Protein AF-A0A958PQ27-F1 (afdb_monomer)

Secondary structure (DSSP, 8-state):
--B-TTSSBS------TTTS-HHHHHHHHHHHHHHHHHHHHHTT-----PPPPPPPEEEETTEEEE-TTS-----S----

Radius of gyration: 14.45 Å; Cα contacts (8 Å, |Δi|>4): 84; chains: 1; bounding box: 34×20×37 Å

pLDDT: mean 73.35, std 14.86, range [34.97, 90.25]

Structure (mmCIF, N/CA/C/O backbone):
data_AF-A0A958PQ27-F1
#
_entry.id   AF-A0A958PQ27-F1
#
loop_
_atom_site.group_PDB
_atom_site.id
_atom_site.type_symbol
_atom_site.label_atom_id
_atom_site.label_alt_id
_atom_site.label_comp_id
_atom_site.label_asym_id
_atom_site.label_entity_id
_atom_site.label_seq_id
_atom_site.pdbx_PDB_ins_code
_atom_site.Cartn_x
_atom_site.Cartn_y
_atom_site.Cartn_z
_atom_site.occupancy
_atom_site.B_iso_or_equiv
_atom_site.auth_seq_id
_atom_site.auth_comp_id
_atom_site.auth_asym_id
_atom_site.auth_atom_id
_atom_site.pdbx_PDB_model_num
ATOM 1 N N . LEU A 1 1 ? -1.696 1.016 -0.101 1.00 80.56 1 LEU A N 1
ATOM 2 C CA . LEU A 1 1 ? -2.286 2.315 0.258 1.00 80.56 1 LEU A CA 1
ATOM 3 C C . LEU A 1 1 ? -3.549 2.098 1.050 1.00 80.56 1 LEU A C 1
ATOM 5 O O . LEU A 1 1 ? -4.307 1.186 0.723 1.00 80.56 1 LEU A O 1
ATOM 9 N N . GLY A 1 2 ? -3.773 2.968 2.027 1.00 77.00 2 GLY A N 1
ATOM 10 C CA . GLY A 1 2 ? -4.921 2.927 2.919 1.00 77.00 2 GLY A CA 1
ATOM 11 C C . GLY A 1 2 ? -4.768 1.838 3.972 1.00 77.00 2 GLY A C 1
ATOM 12 O O . GLY A 1 2 ? -4.050 0.858 3.766 1.00 77.00 2 GLY A O 1
ATOM 13 N N . SER A 1 3 ? -5.462 2.016 5.089 1.00 77.62 3 SER A N 1
ATOM 14 C CA . SER A 1 3 ? -5.532 1.045 6.176 1.00 77.62 3 SER A CA 1
ATOM 15 C C . SER A 1 3 ? -6.978 0.584 6.300 1.00 77.62 3 SER A C 1
ATOM 17 O O . SER A 1 3 ? -7.842 1.384 6.655 1.00 77.62 3 SER A O 1
ATOM 19 N N . LYS A 1 4 ? -7.280 -0.672 5.952 1.00 76.75 4 LYS A N 1
ATOM 20 C CA . LYS A 1 4 ? -8.618 -1.221 6.212 1.00 76.75 4 LYS A CA 1
ATOM 21 C C . LYS A 1 4 ? -8.802 -1.401 7.719 1.00 76.75 4 LYS A C 1
ATOM 23 O O . LYS A 1 4 ? -7.873 -1.812 8.407 1.00 76.75 4 LYS A O 1
ATOM 28 N N . ALA A 1 5 ? -10.016 -1.178 8.223 1.00 71.56 5 ALA A N 1
ATOM 29 C CA . ALA A 1 5 ? -10.320 -1.339 9.649 1.00 71.56 5 ALA A CA 1
ATOM 30 C C . ALA A 1 5 ? -10.041 -2.762 10.187 1.00 71.56 5 ALA A C 1
ATOM 32 O O . ALA A 1 5 ? -9.660 -2.915 11.341 1.00 71.56 5 ALA A O 1
ATOM 33 N N . CYS A 1 6 ? -10.165 -3.796 9.343 1.00 66.06 6 CYS A N 1
ATOM 34 C CA . CYS A 1 6 ? -9.862 -5.198 9.665 1.00 66.06 6 CYS A CA 1
ATOM 35 C C . CYS A 1 6 ? -8.377 -5.584 9.515 1.00 66.06 6 CYS A C 1
ATOM 37 O O . CYS A 1 6 ? -8.019 -6.737 9.741 1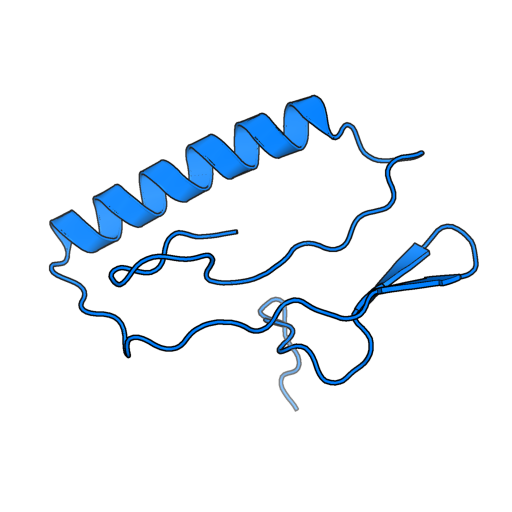.00 66.06 6 CYS A O 1
ATOM 39 N N . GLY A 1 7 ? -7.522 -4.654 9.086 1.00 66.06 7 GLY A N 1
ATOM 40 C CA . GLY A 1 7 ? -6.129 -4.921 8.741 1.00 66.06 7 GLY A CA 1
ATOM 41 C C . GLY A 1 7 ? -5.904 -5.127 7.241 1.00 66.06 7 GLY A C 1
ATOM 42 O O . GLY A 1 7 ? -6.761 -5.619 6.505 1.00 66.06 7 GLY A O 1
ATOM 43 N N . GLY A 1 8 ? -4.717 -4.718 6.791 1.00 74.25 8 GLY A N 1
ATOM 44 C CA . GLY A 1 8 ? -4.280 -4.806 5.399 1.00 74.25 8 GLY A CA 1
ATOM 45 C C . GLY A 1 8 ? -4.541 -3.541 4.567 1.00 74.25 8 GLY A C 1
ATOM 46 O O . GLY A 1 8 ? -5.275 -2.638 4.982 1.00 74.25 8 GLY A O 1
ATOM 47 N N . PRO A 1 9 ? -3.905 -3.447 3.386 1.00 79.12 9 PRO A N 1
ATOM 48 C CA . PRO A 1 9 ? -4.041 -2.293 2.514 1.00 79.12 9 PRO A CA 1
ATOM 49 C C . PRO A 1 9 ? -5.403 -2.267 1.813 1.00 79.12 9 PRO A C 1
ATOM 51 O O . PRO A 1 9 ? -5.963 -3.300 1.443 1.00 79.12 9 PRO A O 1
ATOM 54 N N . GLN A 1 10 ? -5.912 -1.065 1.555 1.00 81.50 10 GLN A N 1
ATOM 55 C CA . GLN A 1 10 ? -7.096 -0.875 0.715 1.00 81.50 10 GLN A CA 1
ATOM 56 C C . GLN A 1 10 ? -6.791 -1.085 -0.776 1.00 81.50 10 GLN A C 1
ATOM 58 O O . GLN A 1 10 ? -7.661 -1.506 -1.533 1.00 81.50 10 GLN A O 1
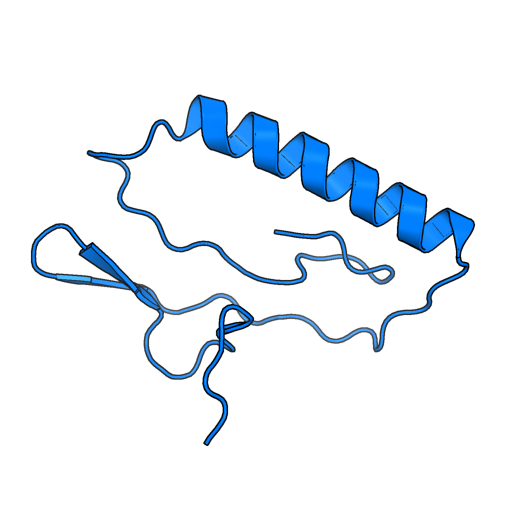ATOM 63 N N . SER A 1 11 ? -5.565 -0.791 -1.207 1.00 79.44 11 SER A N 1
ATOM 64 C CA . SER A 1 11 ? -5.112 -0.972 -2.589 1.00 79.44 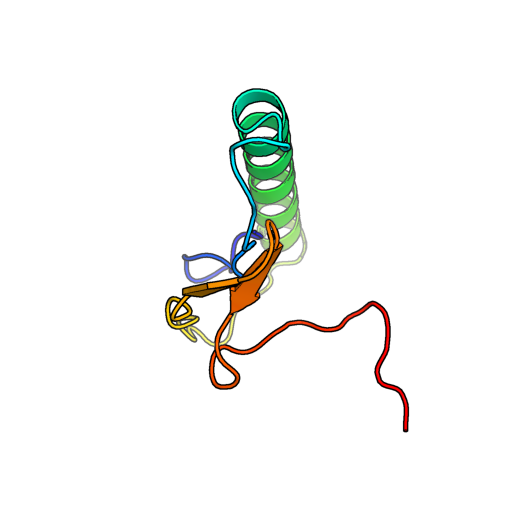11 SER A CA 1
ATOM 65 C C . SER A 1 11 ? -3.588 -1.065 -2.679 1.00 79.44 11 SER A C 1
ATOM 67 O O . SER A 1 11 ? -2.873 -0.757 -1.723 1.00 79.44 11 SER A O 1
ATOM 69 N N . TYR A 1 12 ? -3.065 -1.455 -3.840 1.00 82.25 12 TYR A N 1
ATOM 70 C CA . TYR A 1 12 ? -1.630 -1.463 -4.130 1.00 82.25 12 TYR A CA 1
ATOM 71 C C . TYR A 1 12 ? -1.27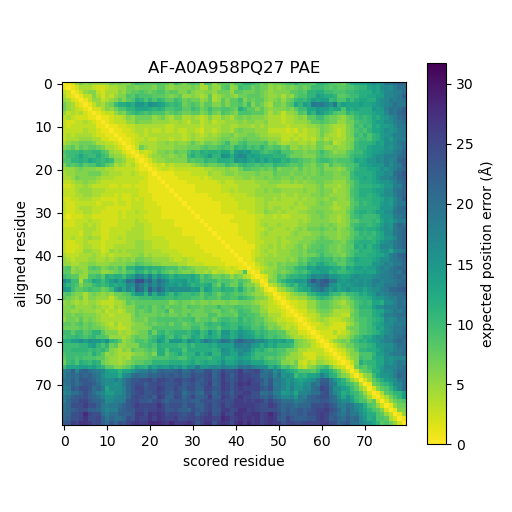2 -0.358 -5.127 1.00 82.25 12 TYR A C 1
ATOM 73 O O . TYR A 1 12 ? -2.042 -0.075 -6.041 1.00 82.25 12 TYR A O 1
ATOM 81 N N . LEU A 1 13 ? -0.090 0.244 -4.962 1.00 80.88 13 LEU A N 1
ATOM 82 C CA . LEU A 1 13 ? 0.522 1.102 -5.977 1.00 80.88 13 LEU A CA 1
ATOM 83 C C . LEU A 1 13 ? 1.547 0.295 -6.763 1.00 80.88 13 LEU A C 1
ATOM 85 O O . LEU A 1 13 ? 2.412 -0.350 -6.170 1.00 80.88 13 LEU A O 1
ATOM 89 N N . VAL A 1 14 ? 1.477 0.383 -8.087 1.00 81.69 14 VAL A N 1
ATOM 90 C CA . VAL A 1 14 ? 2.501 -0.144 -8.991 1.00 81.69 14 VAL A CA 1
ATOM 91 C C . VAL A 1 14 ? 3.300 1.036 -9.525 1.00 81.69 14 VAL A C 1
ATOM 93 O O . VAL A 1 14 ? 2.728 1.992 -10.038 1.00 81.69 14 VAL A O 1
ATOM 96 N N . LEU A 1 15 ? 4.619 0.997 -9.345 1.00 74.25 15 LEU A N 1
ATOM 97 C CA . LEU A 1 15 ? 5.501 2.134 -9.604 1.00 74.25 15 LEU A CA 1
ATOM 98 C C . LEU A 1 15 ? 6.802 1.667 -10.247 1.00 74.25 15 LEU A C 1
ATOM 100 O O . LEU A 1 15 ? 7.242 0.534 -10.044 1.00 74.25 15 LEU A O 1
ATOM 104 N N . TYR A 1 16 ? 7.451 2.572 -10.975 1.00 75.38 16 TYR A N 1
ATOM 105 C CA . TYR A 1 16 ? 8.733 2.314 -11.614 1.00 75.38 16 TYR A CA 1
ATOM 106 C C . TYR A 1 16 ? 9.875 2.998 -10.852 1.00 75.38 16 TYR A C 1
ATOM 108 O O . TYR A 1 16 ? 10.094 4.202 -10.962 1.00 75.38 16 TYR A O 1
ATOM 116 N N . LYS A 1 17 ? 10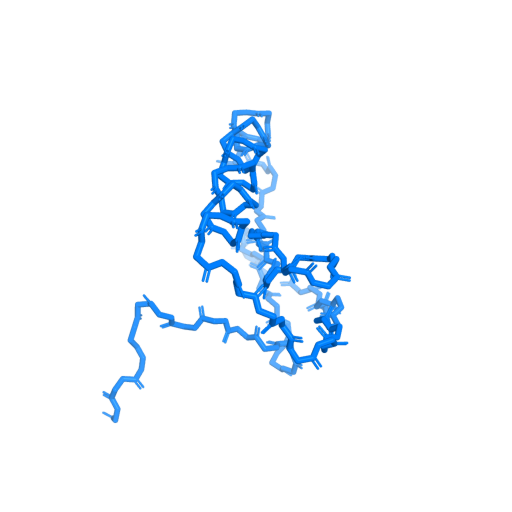.652 2.209 -10.098 1.00 73.12 17 LYS A N 1
ATOM 117 C CA . LYS A 1 17 ? 11.697 2.704 -9.179 1.00 73.12 17 LYS A CA 1
ATOM 118 C C . LYS A 1 17 ? 12.747 3.624 -9.824 1.00 73.12 17 LYS A C 1
ATOM 120 O O . LYS A 1 17 ? 13.308 4.447 -9.117 1.00 73.12 17 LYS A O 1
ATOM 125 N N . LYS A 1 18 ? 13.021 3.524 -11.136 1.00 73.81 18 LYS A N 1
ATOM 126 C CA . LYS A 1 18 ? 14.029 4.396 -11.780 1.00 73.81 18 LYS A CA 1
ATOM 127 C C . LYS A 1 18 ? 13.575 5.850 -11.957 1.00 73.81 18 LYS A C 1
ATOM 129 O O . LYS A 1 18 ? 14.427 6.700 -12.166 1.00 73.81 18 LYS A O 1
ATOM 134 N N . VAL A 1 19 ? 12.271 6.131 -11.904 1.00 74.12 19 VAL A N 1
ATOM 135 C CA . VAL A 1 19 ? 11.728 7.500 -12.043 1.00 74.12 19 VAL A CA 1
ATOM 136 C C . VAL A 1 19 ? 10.965 7.966 -10.804 1.00 74.12 19 VAL A C 1
ATOM 138 O O . VAL A 1 19 ? 10.507 9.101 -10.752 1.00 74.12 19 VAL A O 1
ATOM 141 N N . THR A 1 20 ? 10.804 7.097 -9.807 1.00 76.56 20 THR A N 1
ATOM 142 C CA . THR A 1 20 ? 10.060 7.392 -8.582 1.00 76.56 20 THR A CA 1
ATOM 143 C C . THR A 1 20 ? 11.015 7.508 -7.403 1.00 76.56 20 THR A C 1
ATOM 145 O O . THR A 1 20 ? 11.762 6.573 -7.118 1.00 76.56 20 THR A O 1
ATOM 148 N N . ASP A 1 21 ? 10.931 8.614 -6.664 1.00 85.94 21 ASP A N 1
ATOM 149 C CA . ASP A 1 21 ? 11.534 8.718 -5.335 1.00 85.94 21 ASP A CA 1
ATOM 150 C C . ASP A 1 21 ? 10.755 7.828 -4.356 1.00 85.94 21 ASP A C 1
ATOM 152 O O . ASP A 1 21 ? 9.759 8.222 -3.743 1.00 85.94 21 ASP A O 1
ATOM 156 N N . VAL A 1 22 ? 11.198 6.575 -4.260 1.00 85.75 22 VAL A N 1
ATOM 157 C CA . VAL A 1 22 ? 10.561 5.557 -3.422 1.00 85.75 22 VAL A CA 1
ATOM 158 C C . VAL A 1 22 ? 10.603 5.946 -1.947 1.00 85.75 22 VAL A C 1
ATOM 160 O O . VAL A 1 22 ? 9.679 5.592 -1.217 1.00 85.75 22 VAL A O 1
ATOM 163 N N . LYS A 1 23 ? 11.624 6.683 -1.495 1.00 87.50 23 LYS A N 1
ATOM 164 C CA . LYS A 1 23 ? 11.751 7.060 -0.085 1.00 87.50 23 LYS A CA 1
ATOM 165 C C . LYS A 1 23 ? 10.678 8.079 0.287 1.00 87.50 23 LYS A C 1
ATOM 167 O O . LYS A 1 23 ? 9.861 7.798 1.163 1.00 87.50 23 LYS A O 1
ATOM 172 N N . LYS A 1 24 ? 10.615 9.192 -0.452 1.00 88.00 24 LYS A N 1
ATOM 173 C CA . LYS A 1 24 ? 9.599 10.234 -0.246 1.00 88.00 24 LYS A CA 1
ATOM 174 C C . LYS A 1 24 ? 8.185 9.676 -0.371 1.00 88.00 24 LYS A C 1
ATOM 176 O O . LYS A 1 24 ? 7.305 9.998 0.422 1.00 88.00 24 LYS A O 1
ATOM 181 N N . LEU A 1 25 ? 7.959 8.805 -1.352 1.00 86.38 25 LEU A N 1
ATOM 182 C CA . LEU A 1 25 ? 6.653 8.189 -1.519 1.00 86.38 25 LEU A CA 1
ATOM 183 C C . LEU A 1 25 ? 6.294 7.271 -0.346 1.00 86.38 25 LEU A C 1
ATOM 185 O O . LEU A 1 25 ? 5.163 7.312 0.122 1.00 86.38 25 LEU A O 1
ATOM 189 N N . THR A 1 26 ? 7.235 6.469 0.152 1.00 86.38 26 THR A N 1
ATOM 190 C CA . THR A 1 26 ? 6.983 5.574 1.294 1.00 86.38 26 THR A CA 1
ATOM 191 C C . THR A 1 26 ? 6.609 6.363 2.551 1.00 86.38 26 THR A C 1
ATOM 193 O O . THR A 1 26 ? 5.687 5.965 3.263 1.00 86.38 26 THR A O 1
ATOM 196 N N . GLU A 1 27 ? 7.253 7.508 2.791 1.00 90.25 27 GLU A N 1
ATOM 197 C CA . GLU A 1 27 ? 6.911 8.418 3.895 1.00 90.25 27 GLU A CA 1
ATOM 198 C C . GLU A 1 27 ? 5.479 8.961 3.763 1.00 90.25 27 GLU A C 1
ATOM 200 O O . GLU A 1 27 ? 4.691 8.851 4.704 1.00 90.25 27 GLU A O 1
ATOM 205 N N . LEU A 1 28 ? 5.103 9.453 2.577 1.00 89.31 28 LEU A N 1
ATOM 206 C CA . LEU A 1 28 ? 3.743 9.938 2.302 1.00 89.31 28 LEU A CA 1
ATOM 207 C C . LEU A 1 28 ? 2.690 8.833 2.454 1.00 89.31 28 LEU A C 1
ATOM 209 O O . LEU A 1 28 ? 1.618 9.063 3.012 1.00 89.31 28 LEU A O 1
ATOM 213 N N . VAL A 1 29 ? 2.994 7.617 1.992 1.00 88.56 29 VAL A N 1
ATOM 214 C CA . VAL A 1 29 ? 2.103 6.461 2.150 1.00 88.56 29 VAL A CA 1
ATOM 215 C C . VAL A 1 29 ? 1.919 6.100 3.620 1.00 88.56 29 VAL A C 1
ATOM 217 O O . VAL A 1 29 ? 0.802 5.784 4.025 1.00 88.56 29 VAL A O 1
ATOM 220 N N . SER A 1 30 ? 2.985 6.156 4.416 1.00 87.69 30 SER A N 1
ATOM 221 C CA . SER A 1 30 ? 2.912 5.902 5.856 1.00 87.69 30 SER A CA 1
ATOM 222 C C . SER A 1 30 ? 1.995 6.911 6.551 1.00 87.69 30 SER A C 1
ATOM 224 O O . SER A 1 30 ? 1.054 6.511 7.237 1.00 87.69 30 SER A O 1
ATOM 226 N N . GLN A 1 31 ? 2.194 8.207 6.288 1.00 90.12 31 GLN A N 1
ATOM 227 C CA . GLN A 1 31 ? 1.350 9.278 6.831 1.00 90.12 31 GLN A CA 1
ATOM 228 C C . GLN A 1 31 ? -0.118 9.101 6.430 1.00 90.12 31 GLN A C 1
ATOM 230 O O . GLN A 1 31 ? -1.000 9.124 7.285 1.00 90.12 31 GLN A O 1
ATOM 235 N N . TYR A 1 32 ? -0.379 8.831 5.149 1.00 90.00 32 TYR A N 1
ATOM 236 C CA . TYR A 1 32 ? -1.731 8.577 4.656 1.00 90.00 32 TYR A CA 1
ATOM 237 C C . TYR A 1 32 ? -2.394 7.380 5.353 1.00 90.00 32 TYR A C 1
ATOM 239 O O . TYR A 1 32 ? -3.553 7.457 5.761 1.00 90.00 32 TYR A O 1
ATOM 247 N N . ASN A 1 33 ? -1.670 6.270 5.525 1.00 87.62 33 ASN A N 1
ATOM 248 C CA . ASN A 1 33 ? -2.213 5.077 6.176 1.00 87.62 33 ASN A CA 1
ATOM 249 C C . ASN A 1 33 ? -2.584 5.336 7.644 1.00 87.62 33 ASN A C 1
ATOM 251 O O . ASN A 1 33 ? -3.593 4.800 8.107 1.00 87.62 33 ASN A O 1
ATOM 255 N N . LEU A 1 34 ? -1.795 6.150 8.355 1.00 88.75 34 LEU A N 1
ATOM 256 C CA . LEU A 1 34 ? -2.087 6.554 9.732 1.00 88.75 34 LEU A CA 1
ATOM 257 C C . LEU A 1 34 ? -3.362 7.400 9.800 1.00 88.75 34 LEU A C 1
ATOM 259 O O . LEU A 1 34 ? -4.252 7.083 10.585 1.00 88.75 34 LEU A O 1
ATOM 263 N N . SER A 1 35 ? -3.505 8.403 8.928 1.00 88.31 35 SER A N 1
ATOM 264 C CA . SER A 1 35 ? -4.710 9.244 8.890 1.00 88.31 35 SER A CA 1
ATOM 265 C C . SER A 1 35 ? -5.977 8.434 8.608 1.00 88.31 35 SER A C 1
ATOM 267 O O . SER A 1 35 ? -6.970 8.592 9.313 1.00 88.31 35 SER A O 1
ATOM 269 N N . VAL A 1 36 ? -5.929 7.505 7.646 1.00 86.19 36 VAL A N 1
ATOM 270 C CA . VAL A 1 36 ? -7.064 6.611 7.350 1.00 86.19 36 VAL A CA 1
ATOM 271 C C . VAL A 1 36 ? -7.394 5.721 8.552 1.00 86.19 36 VAL A C 1
ATOM 273 O O . VAL A 1 36 ? -8.561 5.473 8.846 1.00 86.19 36 VAL A O 1
ATOM 276 N N . GLN A 1 37 ? -6.386 5.240 9.285 1.00 85.12 37 GLN A N 1
ATOM 277 C CA . GLN A 1 37 ? -6.614 4.437 10.485 1.00 85.12 37 GLN A CA 1
ATOM 278 C C . GLN A 1 37 ? -7.290 5.248 11.600 1.00 85.12 37 GLN A C 1
ATOM 280 O O . GLN A 1 37 ? -8.197 4.739 12.261 1.00 85.12 37 GLN A O 1
ATOM 285 N N . GLU A 1 38 ? -6.858 6.487 11.827 1.00 87.56 38 GLU A N 1
ATOM 286 C CA . GLU A 1 38 ? -7.482 7.382 12.803 1.00 87.56 38 GLU A CA 1
ATOM 287 C C . GLU A 1 38 ? -8.917 7.735 12.419 1.00 87.56 38 GLU A C 1
ATOM 289 O O . GLU A 1 38 ? -9.797 7.727 13.278 1.00 87.56 38 GLU A O 1
ATOM 294 N N . GLU A 1 39 ? -9.166 8.009 11.142 1.00 87.62 39 GLU A N 1
ATOM 295 C CA . GLU A 1 39 ? -10.501 8.286 10.619 1.00 87.62 39 GLU A CA 1
ATOM 296 C C . GLU A 1 39 ? -11.432 7.082 10.804 1.00 87.62 39 GLU A C 1
ATOM 298 O O . GLU A 1 39 ? -12.517 7.232 11.365 1.00 87.62 39 GLU A O 1
ATOM 303 N N . ASN A 1 40 ? -10.973 5.873 10.462 1.00 84.06 40 ASN A N 1
ATOM 304 C CA . ASN A 1 40 ? -11.730 4.643 10.702 1.00 84.06 40 ASN A CA 1
ATOM 305 C C . ASN A 1 40 ? -12.101 4.475 12.182 1.00 84.06 40 ASN A C 1
ATOM 307 O O . ASN A 1 40 ? -13.228 4.090 12.489 1.00 84.06 40 ASN A O 1
ATOM 311 N N . LYS A 1 41 ? -11.171 4.782 13.101 1.00 84.00 41 LYS A N 1
ATOM 312 C CA . LYS A 1 41 ? -11.427 4.731 14.549 1.00 84.00 41 LYS A CA 1
ATOM 313 C C . LYS A 1 41 ? -12.443 5.787 14.985 1.00 84.00 41 LYS A C 1
ATOM 315 O O . LYS A 1 41 ? -13.363 5.457 15.724 1.00 84.00 41 LYS A O 1
ATOM 320 N N . LYS A 1 42 ? -12.292 7.036 14.526 1.00 87.06 42 LYS A N 1
ATOM 321 C CA . LYS A 1 42 ? -13.190 8.158 14.861 1.00 87.06 42 LYS A CA 1
ATOM 322 C C . LYS A 1 42 ? -14.620 7.910 14.389 1.00 87.06 42 LYS A C 1
ATOM 324 O O . LYS A 1 42 ? -15.560 8.217 15.111 1.00 87.06 42 LYS A O 1
ATOM 329 N N . LEU A 1 43 ? -14.770 7.357 13.189 1.00 86.88 43 LEU A N 1
ATOM 330 C CA . LEU A 1 43 ? -16.064 7.097 12.561 1.00 86.88 43 LEU A CA 1
ATOM 331 C C . LEU A 1 43 ? -16.660 5.729 12.939 1.00 86.88 43 LEU A C 1
ATOM 333 O O . LEU A 1 43 ? -17.755 5.404 12.489 1.00 86.88 43 LEU A O 1
ATOM 337 N N . GLY A 1 44 ? -15.955 4.915 13.735 1.00 82.69 44 GLY A N 1
ATOM 338 C CA . GLY A 1 44 ? -16.408 3.573 14.114 1.00 82.69 44 GLY A CA 1
ATOM 339 C C . GLY A 1 44 ? -16.587 2.631 12.919 1.00 82.69 44 GLY A C 1
ATOM 340 O O . GLY A 1 44 ? -17.439 1.744 12.956 1.00 82.69 44 GLY A O 1
ATOM 341 N N . LEU A 1 45 ? -15.823 2.833 11.838 1.00 80.12 45 LEU A N 1
ATOM 342 C CA . LEU A 1 45 ? -15.979 2.060 10.609 1.00 80.12 45 LEU A CA 1
ATOM 343 C C . LEU A 1 45 ? -15.540 0.611 10.819 1.00 80.12 45 LEU A C 1
ATOM 345 O O . LEU A 1 45 ? -14.417 0.332 11.240 1.00 80.12 45 LEU A O 1
ATOM 349 N N . ILE A 1 46 ? -16.412 -0.315 10.430 1.00 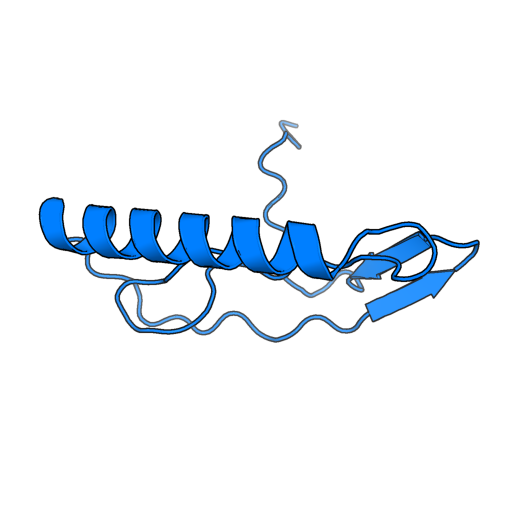66.88 46 ILE A N 1
ATOM 350 C CA . ILE A 1 46 ? -16.115 -1.742 10.334 1.00 66.88 46 ILE A CA 1
ATOM 351 C C . ILE A 1 46 ? -15.956 -2.121 8.858 1.00 66.88 46 ILE A C 1
ATOM 353 O O . ILE A 1 46 ? -16.792 -1.803 8.016 1.00 66.88 46 ILE A O 1
ATOM 357 N N . SER A 1 47 ? -14.837 -2.760 8.518 1.00 67.62 47 SER A N 1
ATOM 358 C CA . SER A 1 47 ? -14.564 -3.204 7.147 1.00 67.62 47 SER A CA 1
ATOM 359 C C . SER A 1 47 ? -15.145 -4.599 6.919 1.00 67.62 47 SER A C 1
ATOM 361 O O . SER A 1 47 ? -15.288 -5.375 7.857 1.00 67.62 47 SER A O 1
ATOM 363 N N . THR A 1 48 ? -15.410 -4.966 5.667 1.00 65.06 48 THR A N 1
ATOM 364 C CA . THR A 1 48 ? -15.948 -6.282 5.272 1.00 65.06 48 THR A CA 1
ATOM 365 C C . THR A 1 48 ? -14.952 -7.446 5.426 1.00 65.06 48 THR A C 1
ATOM 367 O O . THR A 1 48 ? -15.144 -8.495 4.821 1.00 65.06 48 THR A O 1
ATOM 370 N N . CYS A 1 49 ? -13.855 -7.262 6.174 1.00 67.69 49 CYS A N 1
ATOM 371 C CA . CYS A 1 49 ? -12.756 -8.224 6.362 1.00 67.69 49 CYS A CA 1
ATOM 372 C C . CYS A 1 49 ? -12.167 -8.818 5.067 1.00 67.69 49 CYS A C 1
ATOM 374 O O . CYS A 1 49 ? -11.511 -9.856 5.086 1.00 67.69 49 CYS A O 1
ATOM 376 N N . SER A 1 50 ? -12.368 -8.151 3.928 1.00 73.75 50 SER A N 1
ATOM 377 C CA . SER A 1 50 ? -11.892 -8.612 2.625 1.00 73.75 50 SER A CA 1
ATOM 378 C C . SER A 1 50 ? -10.402 -8.311 2.442 1.00 73.75 50 SER A C 1
ATOM 380 O O . SER A 1 50 ? -9.970 -7.158 2.535 1.00 73.75 50 SER A O 1
ATOM 382 N N . VAL A 1 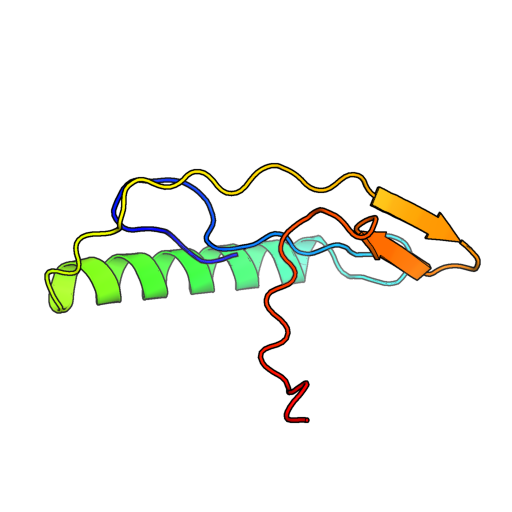51 ? -9.602 -9.326 2.118 1.00 72.38 51 VAL A N 1
ATOM 383 C CA . VAL A 1 51 ? -8.182 -9.148 1.776 1.00 72.38 51 VAL A CA 1
ATOM 384 C C . VAL A 1 51 ? -8.065 -8.755 0.306 1.00 72.38 51 VAL A C 1
ATOM 386 O O . VAL A 1 51 ? -8.663 -9.384 -0.564 1.00 72.38 51 VAL A O 1
ATOM 389 N N . VAL A 1 52 ? -7.299 -7.700 0.016 1.00 76.00 52 VAL A N 1
ATOM 390 C CA . VAL A 1 52 ? -6.986 -7.322 -1.368 1.00 76.00 52 VAL A CA 1
ATOM 391 C C . VAL A 1 52 ? -5.830 -8.203 -1.844 1.00 76.00 52 VAL A C 1
ATOM 393 O O . VAL A 1 52 ? -4.757 -8.131 -1.242 1.00 76.00 52 VAL A O 1
ATOM 396 N N . PRO A 1 53 ? -6.010 -9.035 -2.885 1.00 75.69 53 PRO A N 1
ATOM 397 C CA . PRO A 1 53 ? -4.934 -9.878 -3.381 1.00 75.69 53 PRO A CA 1
ATOM 398 C C . PRO A 1 53 ? -3.823 -9.019 -3.986 1.00 75.69 53 PRO A C 1
ATOM 400 O O . PRO A 1 53 ? -4.076 -7.999 -4.635 1.00 75.69 53 PRO A O 1
ATOM 403 N N . GLN A 1 54 ? -2.579 -9.445 -3.777 1.00 76.38 54 GLN A N 1
ATOM 404 C CA . GLN A 1 54 ? -1.425 -8.771 -4.355 1.00 76.38 54 GLN A CA 1
ATOM 405 C C . GLN A 1 54 ? -1.488 -8.843 -5.893 1.00 76.38 54 GLN A C 1
ATOM 407 O O . GLN A 1 54 ? -1.686 -9.928 -6.446 1.00 76.38 54 GLN A O 1
ATOM 412 N N . PRO A 1 55 ? -1.307 -7.716 -6.607 1.00 76.88 55 PRO A N 1
ATOM 413 C CA . PRO A 1 55 ? -1.322 -7.712 -8.061 1.00 76.88 55 PRO A CA 1
ATOM 414 C C . PRO A 1 55 ? -0.124 -8.458 -8.644 1.00 76.88 55 PRO A C 1
ATOM 416 O O . PRO A 1 55 ? 1.009 -8.281 -8.198 1.00 76.88 55 PRO A O 1
ATOM 419 N N . GLN A 1 56 ? -0.353 -9.195 -9.732 1.00 79.62 56 GLN A N 1
ATOM 420 C CA . GLN A 1 56 ? 0.734 -9.528 -10.649 1.00 79.62 56 GLN A CA 1
ATOM 421 C C . GLN A 1 56 ? 1.135 -8.263 -11.410 1.00 79.62 56 GLN A C 1
ATOM 423 O O . GLN A 1 56 ? 0.277 -7.571 -11.954 1.00 79.62 56 GLN A O 1
ATOM 428 N N . VAL A 1 57 ? 2.429 -7.952 -11.449 1.00 80.00 57 VAL A N 1
ATOM 429 C CA . VAL A 1 57 ? 2.957 -6.746 -12.101 1.00 80.00 57 VAL A CA 1
ATOM 430 C C . VAL A 1 57 ? 3.658 -7.134 -13.396 1.00 80.00 57 VAL A C 1
ATOM 432 O O . VAL A 1 57 ? 4.491 -8.038 -13.404 1.00 80.00 57 VAL A O 1
ATOM 435 N N . HIS A 1 58 ? 3.346 -6.432 -14.483 1.00 79.25 58 HIS A N 1
ATOM 436 C CA . HIS A 1 58 ? 4.078 -6.521 -15.740 1.00 79.25 58 HIS A CA 1
ATOM 437 C C . HIS A 1 58 ? 4.678 -5.157 -16.077 1.00 79.25 58 HIS A C 1
ATOM 439 O O . HIS A 1 58 ? 3.981 -4.142 -16.063 1.00 79.25 58 HIS A O 1
ATOM 445 N N . CYS A 1 59 ? 5.977 -5.130 -16.366 1.00 76.88 59 CYS A N 1
ATOM 446 C CA . CYS A 1 59 ? 6.683 -3.909 -16.729 1.00 76.88 59 CYS A CA 1
ATOM 447 C C . CYS A 1 59 ? 7.078 -3.957 -18.202 1.00 76.88 59 CYS A C 1
ATOM 449 O O . CYS A 1 59 ? 7.805 -4.860 -18.614 1.00 76.88 59 CYS A O 1
ATOM 451 N N . LYS A 1 60 ? 6.624 -2.968 -18.974 1.00 78.50 60 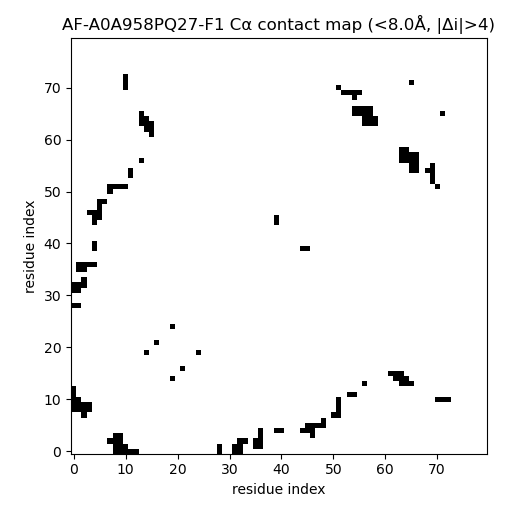LYS A N 1
ATOM 452 C CA . LYS A 1 60 ? 6.962 -2.791 -20.386 1.00 78.50 60 LYS A CA 1
ATOM 453 C C . LYS A 1 60 ? 7.241 -1.312 -20.659 1.00 78.50 60 LYS A C 1
ATOM 455 O O . LYS A 1 60 ? 6.562 -0.439 -20.121 1.00 78.50 60 LYS A O 1
ATOM 460 N N . ASP A 1 61 ? 8.275 -1.031 -21.447 1.00 68.75 61 ASP A N 1
ATOM 461 C CA . ASP A 1 61 ? 8.590 0.318 -21.942 1.00 68.75 61 ASP A CA 1
ATOM 462 C C . ASP A 1 61 ? 8.667 1.393 -20.835 1.00 68.75 61 ASP A C 1
ATOM 464 O O . ASP A 1 61 ? 8.038 2.442 -20.907 1.00 68.75 61 ASP A O 1
ATOM 468 N N . LYS A 1 62 ? 9.445 1.120 -19.772 1.00 68.50 62 LYS A N 1
ATOM 469 C CA . LYS A 1 62 ? 9.646 1.998 -18.588 1.00 68.50 62 LYS A CA 1
ATOM 470 C C . LYS A 1 62 ? 8.386 2.264 -17.749 1.00 68.50 62 LYS A C 1
ATOM 472 O O . LYS A 1 62 ? 8.445 3.042 -16.800 1.00 68.50 62 LYS A O 1
ATOM 477 N N . THR A 1 63 ? 7.278 1.590 -18.043 1.00 68.56 63 THR A N 1
ATOM 478 C CA . THR A 1 63 ? 6.050 1.634 -17.244 1.00 68.56 63 THR A CA 1
ATOM 479 C C . THR A 1 63 ? 5.785 0.267 -16.623 1.00 68.56 63 THR A C 1
ATOM 481 O O . THR A 1 63 ? 6.067 -0.766 -17.226 1.00 68.56 63 THR A O 1
ATOM 484 N N . CYS A 1 64 ? 5.274 0.247 -15.394 1.00 77.50 64 CYS A N 1
ATOM 485 C CA . CYS A 1 64 ? 4.827 -0.976 -14.735 1.00 77.50 64 CYS A CA 1
ATOM 486 C C . CYS A 1 64 ? 3.327 -0.875 -14.497 1.00 77.50 64 CYS A C 1
ATOM 488 O O . CYS A 1 64 ? 2.852 0.129 -13.970 1.00 77.50 64 CYS A O 1
ATOM 490 N N . GLN A 1 65 ? 2.595 -1.912 -14.886 1.00 75.31 65 GLN A N 1
ATOM 491 C CA . GLN A 1 65 ? 1.145 -1.983 -14.758 1.00 75.31 65 GLN A CA 1
ATOM 492 C C . GLN A 1 65 ? 0.764 -3.270 -14.026 1.00 75.31 65 GLN A C 1
ATOM 494 O O . GLN A 1 65 ? 1.433 -4.300 -14.150 1.00 75.31 65 GLN A O 1
ATOM 499 N N . ALA A 1 66 ? -0.308 -3.214 -13.239 1.00 71.94 66 ALA A N 1
ATOM 500 C CA . ALA A 1 66 ? -0.913 -4.426 -12.707 1.00 71.94 66 ALA A CA 1
ATOM 501 C C . ALA A 1 66 ? -1.590 -5.187 -13.857 1.00 71.94 66 ALA A C 1
ATOM 503 O O . ALA A 1 66 ? -2.286 -4.591 -14.678 1.00 71.94 66 ALA A O 1
ATOM 504 N N . LYS A 1 67 ? -1.400 -6.505 -13.919 1.00 64.56 67 LYS A N 1
ATOM 505 C CA . LYS A 1 67 ? -2.122 -7.373 -14.850 1.00 64.56 67 LYS A CA 1
ATOM 506 C C . LYS A 1 67 ? -3.615 -7.317 -14.504 1.00 64.56 67 LYS A C 1
ATOM 508 O O . LYS A 1 67 ? -3.978 -7.463 -13.334 1.00 64.56 67 LYS A O 1
ATOM 513 N N . ALA A 1 68 ? -4.459 -7.081 -15.513 1.00 54.16 68 ALA A N 1
ATOM 514 C CA . ALA A 1 68 ? -5.913 -7.017 -15.368 1.00 54.16 68 ALA A CA 1
ATOM 515 C C . ALA A 1 68 ? -6.409 -8.279 -14.640 1.00 54.16 68 ALA A C 1
ATOM 517 O O . ALA A 1 68 ? -6.224 -9.394 -15.120 1.00 54.16 68 ALA A O 1
ATOM 518 N N . GLY A 1 69 ? -6.929 -8.095 -13.428 1.00 49.53 69 GLY A N 1
ATOM 519 C CA . GLY A 1 69 ? -7.215 -9.172 -12.474 1.00 49.53 69 GLY A CA 1
ATOM 520 C C . GLY A 1 69 ? -6.910 -8.778 -11.029 1.00 49.53 69 GLY A C 1
ATOM 521 O O . GLY A 1 69 ? -7.495 -9.324 -10.100 1.00 49.53 69 GLY A O 1
ATOM 522 N N . ALA A 1 70 ? -6.062 -7.769 -10.825 1.00 45.59 70 ALA A N 1
ATOM 523 C CA . ALA A 1 70 ? -5.960 -7.085 -9.546 1.00 45.59 70 ALA A CA 1
ATOM 524 C C . ALA A 1 70 ? -6.878 -5.867 -9.552 1.00 45.59 70 ALA A C 1
ATOM 526 O O . ALA A 1 70 ? -6.728 -5.001 -10.410 1.00 45.59 70 ALA A O 1
ATOM 527 N N . SER A 1 71 ? -7.834 -5.831 -8.623 1.00 44.19 71 SER A N 1
ATOM 528 C CA . SER A 1 71 ? -8.800 -4.746 -8.448 1.00 44.19 71 SER A CA 1
ATOM 529 C C . SER A 1 71 ? -8.088 -3.391 -8.390 1.00 44.19 71 SER A C 1
ATOM 531 O O . SER A 1 71 ? -7.607 -2.951 -7.345 1.00 44.19 71 SER A O 1
ATOM 533 N N . PHE A 1 72 ? -8.007 -2.742 -9.546 1.00 48.59 72 PHE A N 1
ATOM 534 C CA . PHE A 1 72 ? -7.612 -1.357 -9.695 1.00 48.59 72 PHE A CA 1
ATOM 535 C C . PHE A 1 72 ? -8.738 -0.541 -9.069 1.00 48.59 72 PHE A C 1
ATOM 537 O O . PHE A 1 72 ? -9.889 -0.721 -9.451 1.00 48.59 72 PHE A O 1
ATOM 544 N N . ASN A 1 73 ? -8.437 0.298 -8.077 1.00 43.31 73 ASN A N 1
ATOM 545 C CA . ASN A 1 73 ? -9.359 1.362 -7.715 1.00 43.31 73 ASN A CA 1
ATOM 546 C C . ASN A 1 73 ? -9.147 2.490 -8.744 1.00 43.31 73 ASN A C 1
ATOM 548 O O . ASN A 1 73 ? -8.147 3.203 -8.633 1.00 43.31 73 ASN A O 1
ATOM 552 N N . PRO A 1 74 ? -10.052 2.657 -9.727 1.00 44.16 74 PRO A N 1
ATOM 553 C CA . PRO A 1 74 ? -9.938 3.615 -10.810 1.00 44.16 74 PRO A CA 1
ATOM 554 C C . PRO A 1 74 ? -10.566 4.964 -10.434 1.00 44.16 74 P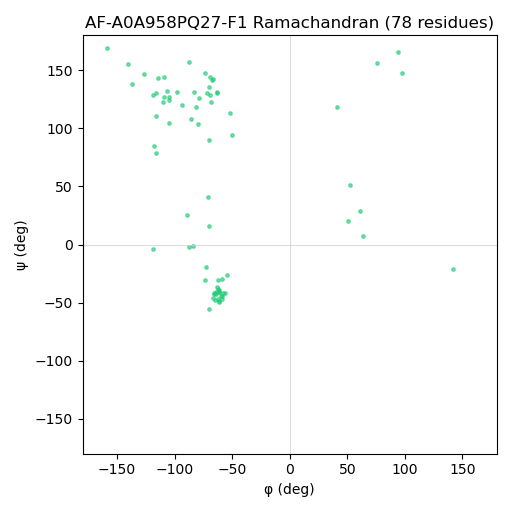RO A C 1
ATOM 556 O O . PRO A 1 74 ? -10.999 5.672 -11.332 1.00 44.16 74 PRO A O 1
ATOM 559 N N . TYR A 1 75 ? -10.681 5.356 -9.155 1.00 44.66 75 TYR A N 1
ATOM 560 C CA . TYR A 1 75 ? -11.313 6.630 -8.753 1.00 44.66 75 TYR A CA 1
ATOM 561 C C . TYR A 1 75 ? -10.491 7.899 -9.088 1.00 44.66 75 TYR A C 1
ATOM 563 O O . TYR A 1 75 ? -10.522 8.886 -8.361 1.00 44.66 75 TYR A O 1
ATOM 571 N N . ILE A 1 76 ? -9.876 7.933 -10.273 1.00 41.78 76 ILE A N 1
ATOM 572 C CA . ILE A 1 76 ? -10.191 9.001 -11.231 1.00 41.78 76 ILE A CA 1
ATOM 573 C C . ILE A 1 76 ? -10.781 8.341 -12.496 1.00 41.78 76 ILE A C 1
ATOM 575 O O . ILE A 1 76 ? -10.079 8.021 -13.446 1.00 41.78 76 ILE A O 1
ATOM 579 N N . LYS A 1 77 ? -12.098 8.107 -12.398 1.00 34.97 77 LYS A N 1
ATOM 580 C CA . LYS A 1 77 ? -13.146 7.786 -13.386 1.00 34.97 77 LYS A CA 1
ATOM 581 C C . LYS A 1 77 ? -12.853 6.805 -14.538 1.00 34.97 77 LYS A C 1
ATOM 583 O O . LYS A 1 77 ? -12.218 7.147 -15.524 1.00 34.97 77 LYS A O 1
ATOM 588 N N . SER A 1 78 ? -13.609 5.703 -14.530 1.00 37.47 78 SER A N 1
ATOM 589 C CA . SER A 1 78 ? -14.291 5.200 -15.733 1.00 37.47 78 SER A CA 1
ATOM 590 C C . SER A 1 78 ? -15.801 5.260 -15.494 1.00 37.47 78 SER A C 1
ATOM 592 O O . SER A 1 78 ? -16.433 4.275 -15.119 1.00 37.47 78 SER A O 1
ATOM 594 N N . THR A 1 79 ? -16.380 6.453 -15.626 1.00 40.34 79 THR A N 1
ATOM 595 C CA . THR A 1 79 ? -17.829 6.610 -15.791 1.00 40.34 79 THR A CA 1
ATOM 596 C C . THR A 1 79 ? -18.151 6.460 -17.271 1.00 40.34 79 THR A C 1
ATOM 598 O O . THR A 1 79 ? -17.822 7.377 -18.013 1.00 40.34 79 THR A O 1
ATOM 601 N N . LYS A 1 80 ? -18.781 5.319 -17.593 1.00 37.72 80 LYS A N 1
ATOM 602 C CA . LYS A 1 80 ? -19.462 4.904 -18.835 1.00 37.72 80 LYS A CA 1
ATOM 603 C C . LYS A 1 80 ? -18.749 5.118 -20.169 1.00 37.72 80 LYS A C 1
ATOM 605 O O . LYS A 1 80 ? -18.586 6.280 -20.585 1.00 37.72 80 LYS A O 1
#

Sequence (80 aa):
LGSKACGGPQSYLVLYKKVTDVKKLTELVSQYNLSVQEENKKLGLISTCSVVPQPQVHCKDKTCQAKAGASFNPYIKSTK

Solvent-accessible surface area (backbone atoms only — not comparable to full-atom values): 5084 Å² total; per-residue (Å²): 74,46,40,39,67,67,58,58,49,68,42,85,83,70,72,44,72,94,83,42,66,62,66,66,49,50,53,52,48,51,54,48,23,51,52,41,42,51,49,32,60,76,70,67,52,80,52,89,68,72,81,66,72,83,58,56,74,48,74,57,96,91,42,43,42,63,44,93,85,37,86,72,84,53,91,82,70,84,80,130

Mean predicted aligned error: 9.55 Å

Foldseek 3Di:
DAAAQLGDHPADDDDQVVPDPPVVVVVVVVVRRVVNNVVCVVVVDHGPNDYQDDFDWDDDDSDIDGDPPRDDPPVVDPDD